Protein AF-A0A3G1IE98-F1 (afdb_monomer_lite)

Foldseek 3Di:
DLDQAWKWKDQPPDIDIGGPCCCPPPVNQVVNQVVLVVLQVGPRIWMAGPAPFPWGRTWHWDQDPVVRGIDTHRDPPRDPCPDSVNSD

Radius of gyration: 12.55 Å; chains: 1; bounding box: 31×28×27 Å

Structure (mmCIF, N/CA/C/O backbone):
data_AF-A0A3G1IE98-F1
#
_entry.id   AF-A0A3G1IE98-F1
#
loop_
_atom_site.group_PDB
_atom_site.id
_atom_site.type_symbol
_atom_site.label_atom_id
_atom_site.label_alt_id
_atom_site.label_comp_id
_atom_site.label_asym_id
_atom_site.label_entity_id
_atom_site.label_seq_id
_atom_site.pdbx_PDB_ins_code
_atom_site.Cartn_x
_atom_site.Cartn_y
_atom_site.Cartn_z
_atom_site.occupancy
_atom_site.B_iso_or_equiv
_atom_site.auth_seq_id
_atom_site.auth_comp_id
_atom_site.auth_asym_id
_atom_site.auth_atom_id
_atom_site.pdbx_PDB_model_num
ATOM 1 N N . MET A 1 1 ? -0.082 -16.890 15.877 1.00 37.84 1 MET A N 1
ATOM 2 C CA . MET A 1 1 ? -0.195 -15.421 16.028 1.00 37.84 1 MET A CA 1
ATOM 3 C C . MET A 1 1 ? 0.487 -14.779 14.829 1.00 37.84 1 MET A C 1
ATOM 5 O O . MET A 1 1 ? 1.704 -14.821 14.765 1.00 37.84 1 MET A O 1
ATOM 9 N N . SER A 1 2 ? -0.264 -14.262 13.854 1.00 44.22 2 SER A N 1
ATOM 10 C CA . SER A 1 2 ? 0.316 -13.644 12.651 1.00 44.22 2 SER A CA 1
ATOM 11 C C . SER A 1 2 ? 1.023 -12.335 13.019 1.00 44.22 2 SER A C 1
ATOM 13 O O . SER A 1 2 ? 0.387 -11.322 13.318 1.00 44.22 2 SER A O 1
ATOM 15 N N . THR A 1 3 ? 2.350 -12.368 13.061 1.00 55.16 3 THR A N 1
ATOM 16 C CA . THR A 1 3 ? 3.217 -11.227 13.362 1.00 55.16 3 THR A CA 1
ATOM 17 C C . THR A 1 3 ? 3.361 -10.364 12.111 1.00 55.16 3 THR A C 1
ATOM 19 O O . THR A 1 3 ? 4.261 -10.535 11.295 1.00 55.16 3 THR A O 1
ATOM 22 N N . VAL A 1 4 ? 2.430 -9.423 11.935 1.00 64.88 4 VAL A N 1
ATOM 23 C CA . VAL A 1 4 ? 2.562 -8.362 10.926 1.00 64.88 4 VAL A CA 1
ATOM 24 C C . VAL A 1 4 ? 3.813 -7.549 11.272 1.00 64.88 4 VAL A C 1
ATOM 26 O O . VAL A 1 4 ? 3.895 -6.970 12.352 1.00 64.88 4 VAL A O 1
ATOM 29 N N . ASN A 1 5 ? 4.803 -7.560 10.383 1.00 76.69 5 ASN A N 1
ATOM 30 C CA . ASN A 1 5 ? 6.063 -6.841 10.559 1.00 76.69 5 ASN A CA 1
ATOM 31 C C . ASN A 1 5 ? 5.959 -5.412 10.010 1.00 76.69 5 ASN A C 1
ATOM 33 O O . ASN A 1 5 ? 5.089 -5.100 9.193 1.00 76.69 5 ASN A O 1
ATOM 37 N N . ASP A 1 6 ? 6.887 -4.552 10.422 1.00 84.69 6 ASP A N 1
ATOM 38 C CA . ASP A 1 6 ? 7.002 -3.210 9.856 1.00 84.69 6 ASP A CA 1
ATOM 39 C C . ASP A 1 6 ? 7.323 -3.287 8.357 1.00 84.69 6 ASP A C 1
ATOM 41 O O . ASP A 1 6 ? 8.046 -4.180 7.903 1.00 84.69 6 ASP A O 1
ATOM 45 N N . VAL A 1 7 ? 6.803 -2.338 7.587 1.00 86.00 7 VAL A N 1
ATOM 46 C CA . VAL A 1 7 ? 6.987 -2.262 6.135 1.00 86.00 7 VAL A CA 1
ATOM 47 C C . VAL A 1 7 ? 7.751 -0.992 5.803 1.00 86.00 7 VAL A C 1
ATOM 49 O O . VAL A 1 7 ? 7.489 0.069 6.351 1.00 86.00 7 VAL A O 1
ATOM 52 N N . ILE A 1 8 ? 8.710 -1.093 4.899 1.00 88.75 8 ILE A N 1
ATOM 53 C CA . ILE A 1 8 ? 9.481 0.023 4.372 1.00 88.75 8 ILE A CA 1
ATOM 54 C C . ILE A 1 8 ? 9.019 0.245 2.936 1.00 88.75 8 ILE A C 1
ATOM 56 O O . ILE A 1 8 ? 9.011 -0.689 2.137 1.00 88.75 8 ILE A O 1
ATOM 60 N N . ILE A 1 9 ? 8.614 1.465 2.610 1.00 89.00 9 ILE A N 1
ATOM 61 C CA . ILE A 1 9 ? 8.244 1.862 1.253 1.00 89.00 9 ILE A CA 1
ATOM 62 C C . ILE A 1 9 ? 9.230 2.930 0.811 1.00 89.00 9 ILE A C 1
ATOM 64 O O . ILE A 1 9 ? 9.348 3.968 1.462 1.00 89.00 9 ILE A O 1
ATOM 68 N N . SER A 1 10 ? 9.915 2.667 -0.293 1.00 89.38 10 SER A N 1
ATOM 69 C CA . SER A 1 10 ? 10.825 3.606 -0.933 1.00 89.38 10 SER A CA 1
ATOM 70 C C . SER A 1 10 ? 10.202 4.149 -2.211 1.00 89.38 10 SER A C 1
ATOM 72 O O . SER A 1 10 ? 9.726 3.374 -3.036 1.00 89.38 10 SER A O 1
ATOM 74 N N . PHE A 1 11 ? 10.217 5.465 -2.378 1.00 87.94 11 PHE A N 1
ATOM 75 C CA . PHE A 1 11 ? 9.798 6.191 -3.571 1.00 87.94 11 PHE A CA 1
ATOM 76 C C . PHE A 1 11 ? 11.035 6.871 -4.168 1.00 87.94 11 PHE A C 1
ATOM 78 O O . PHE A 1 11 ? 11.391 7.975 -3.757 1.00 87.94 11 PHE A O 1
ATOM 85 N N . GLY A 1 12 ? 11.715 6.202 -5.103 1.00 83.56 12 GLY A N 1
ATOM 86 C CA . GLY A 1 12 ? 13.005 6.681 -5.605 1.00 83.56 12 GLY A CA 1
ATOM 87 C C . GLY A 1 12 ? 14.047 6.719 -4.481 1.00 83.56 12 GLY A C 1
ATOM 88 O O . GLY A 1 12 ? 14.410 5.666 -3.953 1.00 83.56 12 GLY A O 1
ATOM 89 N N . ASP A 1 13 ? 14.485 7.924 -4.108 1.00 82.12 13 ASP A N 1
ATOM 90 C CA . ASP A 1 13 ? 15.493 8.167 -3.063 1.00 82.12 13 ASP A CA 1
ATOM 91 C C . ASP A 1 13 ? 14.895 8.260 -1.640 1.00 82.12 13 ASP A C 1
ATOM 93 O O . ASP A 1 13 ? 15.570 7.995 -0.647 1.00 82.12 13 ASP A O 1
ATOM 97 N N . ASP A 1 14 ? 13.598 8.575 -1.516 1.00 85.88 14 ASP A N 1
ATOM 98 C CA . ASP A 1 14 ? 12.935 8.709 -0.213 1.00 85.88 14 ASP A CA 1
ATOM 99 C C . ASP A 1 14 ? 12.470 7.339 0.287 1.00 85.88 14 ASP A C 1
ATOM 101 O O . ASP A 1 14 ? 11.760 6.626 -0.421 1.00 85.88 14 ASP A O 1
ATOM 105 N N . SER A 1 15 ? 12.828 6.959 1.514 1.00 88.06 15 SER A N 1
ATOM 106 C CA . SER A 1 15 ? 12.360 5.712 2.127 1.00 88.06 15 SER A CA 1
ATOM 107 C C . SER A 1 15 ? 11.690 5.964 3.469 1.00 88.06 15 SER A C 1
ATOM 109 O O . SER A 1 15 ? 12.224 6.641 4.347 1.00 88.06 15 SER A O 1
ATOM 111 N N . LYS A 1 16 ? 10.489 5.405 3.636 1.00 90.25 16 LYS A N 1
ATOM 112 C CA . LYS A 1 16 ? 9.677 5.555 4.845 1.00 90.25 16 LYS A CA 1
ATOM 113 C C . LYS A 1 16 ? 9.332 4.211 5.446 1.00 90.25 16 LYS A C 1
ATOM 115 O O . LYS A 1 16 ? 8.902 3.288 4.757 1.00 90.25 16 LYS A O 1
ATOM 120 N N . ARG A 1 17 ? 9.490 4.126 6.765 1.00 88.88 17 ARG A N 1
ATOM 121 C CA . ARG A 1 17 ? 9.121 2.962 7.567 1.00 88.88 17 ARG A CA 1
ATOM 122 C C . ARG A 1 17 ? 7.731 3.166 8.159 1.00 88.88 17 ARG A C 1
ATOM 124 O O . ARG A 1 17 ? 7.467 4.174 8.805 1.00 88.88 17 ARG A O 1
ATOM 131 N N . TYR A 1 18 ? 6.873 2.180 7.957 1.00 88.19 18 TYR A N 1
ATOM 132 C CA . TYR A 1 18 ? 5.500 2.121 8.428 1.00 88.19 18 TYR A CA 1
ATOM 133 C C . TYR A 1 18 ? 5.364 0.975 9.419 1.00 88.19 18 TYR A C 1
ATOM 135 O O . TYR A 1 18 ? 5.529 -0.200 9.071 1.00 88.19 18 TYR A O 1
ATOM 143 N N . SER A 1 19 ? 5.068 1.326 10.665 1.00 85.56 19 SER A N 1
ATOM 144 C CA . SER A 1 19 ? 4.928 0.350 11.738 1.00 85.56 19 SER A CA 1
ATOM 145 C C . SER A 1 19 ? 3.703 -0.537 11.540 1.00 85.56 19 SER A C 1
ATOM 147 O O . SER A 1 19 ? 2.739 -0.134 10.885 1.00 85.56 19 SER A O 1
ATOM 149 N N . ARG A 1 20 ? 3.700 -1.720 12.159 1.00 81.00 20 ARG A N 1
ATOM 150 C CA . ARG A 1 20 ? 2.529 -2.615 12.202 1.00 81.00 20 ARG A CA 1
ATOM 151 C C . ARG A 1 20 ? 1.224 -1.883 12.528 1.00 81.00 20 ARG A C 1
ATOM 153 O O . ARG A 1 20 ? 0.245 -2.046 11.808 1.00 81.00 20 ARG A O 1
ATOM 160 N N . ASP A 1 21 ? 1.217 -1.077 13.587 1.00 81.75 21 ASP A N 1
ATOM 161 C CA . ASP A 1 21 ? 0.028 -0.349 14.038 1.00 81.75 21 ASP A CA 1
ATOM 162 C C . ASP A 1 21 ? -0.548 0.559 12.951 1.00 81.75 21 ASP A C 1
ATOM 164 O O . ASP A 1 21 ? -1.760 0.635 12.789 1.00 81.75 21 ASP A O 1
ATOM 168 N N . PHE A 1 22 ? 0.311 1.187 12.148 1.00 84.56 22 PHE A N 1
ATOM 169 C CA . PHE A 1 22 ? -0.120 2.031 11.037 1.00 84.56 22 PHE A CA 1
ATOM 170 C C . PHE A 1 22 ? -0.800 1.227 9.921 1.00 84.56 22 PHE A C 1
ATOM 172 O O . PHE A 1 22 ? -1.672 1.738 9.226 1.00 84.56 22 PHE A O 1
ATOM 179 N N . GLN A 1 23 ? -0.415 -0.040 9.756 1.00 79.19 23 GLN A N 1
ATOM 180 C CA . GLN A 1 23 ? -0.977 -0.933 8.743 1.00 79.19 23 GLN A CA 1
ATOM 181 C C . GLN A 1 23 ? -2.293 -1.575 9.198 1.00 79.19 23 GLN A C 1
ATOM 183 O O . GLN A 1 23 ? -3.135 -1.893 8.360 1.00 79.19 23 GLN A O 1
ATOM 188 N N . THR A 1 24 ? -2.459 -1.813 10.505 1.00 78.25 24 THR A N 1
ATOM 189 C CA . THR A 1 24 ? -3.581 -2.603 11.040 1.00 78.25 24 THR A CA 1
ATOM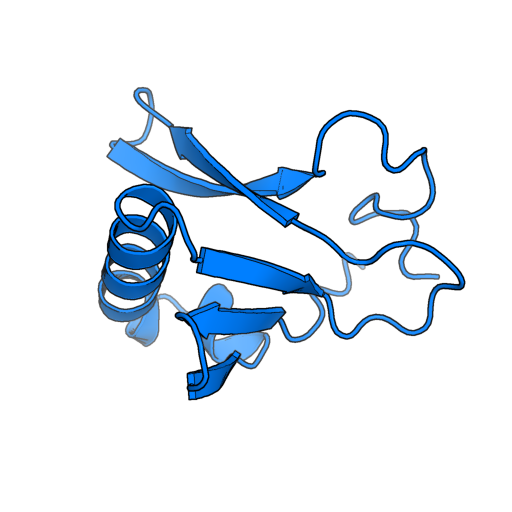 190 C C . THR A 1 24 ? -4.642 -1.793 11.771 1.00 78.25 24 THR A C 1
ATOM 192 O O . THR A 1 24 ? -5.776 -2.257 11.862 1.00 78.25 24 THR A O 1
ATOM 195 N N . LYS A 1 25 ? -4.308 -0.630 12.341 1.00 81.25 25 LYS A N 1
ATOM 196 C CA . LYS A 1 25 ? -5.289 0.166 13.086 1.00 81.25 25 LYS A CA 1
ATOM 197 C C . LYS A 1 25 ? -6.234 0.886 12.131 1.00 81.25 25 LYS A C 1
ATOM 199 O O . LYS A 1 25 ? -5.804 1.501 11.156 1.00 81.25 25 LYS A O 1
ATOM 204 N N . ASP A 1 26 ? -7.521 0.860 12.464 1.00 80.88 26 ASP A N 1
ATOM 205 C CA . ASP A 1 26 ? -8.567 1.469 11.638 1.00 80.88 26 ASP A CA 1
ATOM 206 C C . ASP A 1 26 ? -8.395 2.995 11.511 1.00 80.88 26 ASP A C 1
ATOM 208 O O . ASP A 1 26 ? -8.607 3.556 10.437 1.00 80.88 26 ASP A O 1
ATOM 212 N N . GLU A 1 27 ? -7.862 3.648 12.553 1.00 87.06 27 GLU A N 1
ATOM 213 C CA . GLU A 1 27 ? -7.548 5.087 12.559 1.00 87.06 27 GLU A CA 1
ATOM 214 C C . GLU A 1 27 ? -6.590 5.498 11.423 1.00 87.06 27 GLU A C 1
ATOM 216 O O . GLU A 1 27 ? -6.694 6.597 10.876 1.00 87.06 27 GLU A O 1
ATOM 221 N N . PHE A 1 28 ? -5.693 4.593 11.013 1.00 85.75 28 PHE A N 1
ATOM 222 C CA . PHE A 1 28 ? -4.723 4.828 9.944 1.00 85.75 28 PHE A CA 1
ATOM 223 C C . PHE A 1 28 ? -5.141 4.214 8.610 1.00 85.75 28 PHE A C 1
ATOM 225 O O . PHE A 1 28 ? -4.445 4.418 7.620 1.00 85.75 28 PHE A O 1
ATOM 232 N N . LYS A 1 29 ? -6.287 3.528 8.525 1.00 82.31 29 LYS A N 1
ATOM 233 C CA . LYS A 1 29 ? -6.732 2.818 7.315 1.00 82.31 29 LYS A CA 1
ATOM 234 C C . LYS A 1 29 ? -6.809 3.725 6.086 1.00 82.31 29 LYS A C 1
ATOM 236 O O . LYS A 1 29 ? -6.344 3.338 5.018 1.00 82.31 29 LYS A O 1
ATOM 241 N N . LYS A 1 30 ? -7.326 4.953 6.237 1.00 87.00 30 LYS A N 1
ATOM 242 C CA . LYS A 1 30 ? -7.360 5.954 5.150 1.00 87.00 30 LYS A CA 1
ATOM 243 C C . LYS A 1 30 ? -5.957 6.375 4.709 1.00 87.00 30 LYS A C 1
ATOM 245 O O . LYS A 1 30 ? -5.665 6.395 3.516 1.00 87.00 30 LYS A O 1
ATOM 250 N N . SER A 1 31 ? -5.086 6.689 5.665 1.00 89.19 31 SER A N 1
ATOM 251 C CA . SER A 1 31 ? -3.705 7.095 5.386 1.00 89.19 31 SER A CA 1
ATOM 252 C C . SER A 1 31 ? -2.902 5.957 4.757 1.00 89.19 31 SER A C 1
ATOM 254 O O . SER A 1 31 ? -2.169 6.169 3.795 1.00 89.19 31 SER A O 1
ATOM 256 N N . TRP A 1 32 ? -3.082 4.734 5.250 1.00 88.62 32 TRP A N 1
ATOM 257 C CA . TRP A 1 32 ? -2.454 3.532 4.725 1.00 88.62 32 TRP A CA 1
ATOM 258 C C . TRP A 1 32 ? -2.928 3.213 3.308 1.00 88.62 32 TRP A C 1
ATOM 260 O O . TRP A 1 32 ? -2.104 2.964 2.430 1.00 88.62 32 TRP A O 1
ATOM 270 N N . TYR A 1 33 ? -4.231 3.332 3.043 1.00 88.12 33 TYR A N 1
ATOM 271 C CA . TYR A 1 33 ? -4.780 3.215 1.695 1.00 88.12 33 TYR A CA 1
ATOM 272 C C . TYR A 1 33 ? -4.134 4.218 0.730 1.00 88.12 33 TYR A C 1
ATOM 274 O O . TYR A 1 33 ? -3.709 3.829 -0.354 1.00 88.12 33 TYR A O 1
ATOM 282 N N . ALA A 1 34 ? -3.993 5.487 1.128 1.00 90.06 34 ALA A N 1
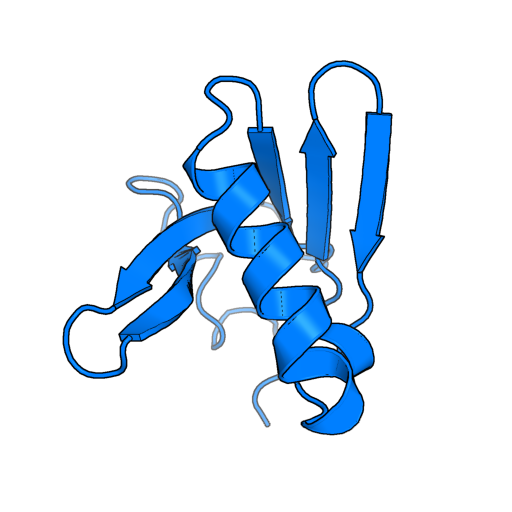ATOM 283 C CA . ALA A 1 34 ? -3.357 6.507 0.293 1.00 90.06 34 ALA A CA 1
ATOM 284 C C . ALA A 1 34 ? -1.879 6.187 0.003 1.00 90.06 34 ALA A C 1
ATOM 286 O O . ALA A 1 34 ? -1.417 6.340 -1.129 1.00 90.06 34 ALA A O 1
ATOM 287 N N . VAL A 1 35 ? -1.146 5.693 1.005 1.00 89.56 35 VAL A N 1
ATOM 288 C CA . VAL A 1 35 ? 0.248 5.251 0.854 1.00 89.56 35 VAL A CA 1
ATOM 289 C C . VAL A 1 35 ? 0.353 4.091 -0.137 1.00 89.56 35 VAL A C 1
ATOM 291 O O . VAL A 1 35 ? 1.183 4.140 -1.046 1.00 89.56 35 VAL A O 1
ATOM 294 N N . LEU A 1 36 ? -0.504 3.077 -0.005 1.00 88.44 36 LEU A N 1
ATOM 295 C CA . LEU A 1 36 ? -0.531 1.931 -0.912 1.00 88.44 36 LEU A CA 1
ATOM 296 C C . LEU A 1 36 ? -0.957 2.330 -2.326 1.00 88.44 36 LEU A C 1
ATOM 298 O O . LEU A 1 36 ? -0.311 1.922 -3.285 1.00 88.44 36 LEU A O 1
ATOM 302 N N . SER A 1 37 ? -1.981 3.171 -2.468 1.00 90.12 37 SER A N 1
ATOM 303 C CA . SER A 1 37 ? -2.423 3.693 -3.763 1.00 90.12 37 SER A CA 1
ATOM 304 C C . SER A 1 37 ? -1.298 4.445 -4.471 1.00 90.12 37 SER A C 1
ATOM 306 O O . SER A 1 37 ? -1.074 4.235 -5.661 1.00 90.12 37 SER A O 1
ATOM 308 N N . ARG A 1 38 ? -0.553 5.285 -3.740 1.00 89.69 38 ARG A N 1
ATOM 309 C CA . ARG A 1 38 ? 0.615 5.989 -4.277 1.00 89.69 38 ARG A CA 1
ATOM 310 C C . ARG A 1 38 ? 1.709 5.010 -4.691 1.00 89.69 38 ARG A C 1
ATOM 312 O O . ARG A 1 38 ? 2.268 5.161 -5.772 1.00 89.69 38 ARG A O 1
ATOM 319 N N . ALA A 1 39 ? 2.018 4.024 -3.850 1.00 87.81 39 ALA A N 1
ATOM 320 C CA . ALA A 1 39 ? 3.020 3.005 -4.154 1.00 87.81 39 ALA A CA 1
ATOM 321 C C . ALA A 1 39 ? 2.621 2.132 -5.353 1.00 87.81 39 ALA A C 1
ATOM 323 O O . ALA A 1 39 ? 3.478 1.769 -6.143 1.00 87.81 39 ALA A O 1
ATOM 324 N N . HIS A 1 40 ? 1.332 1.851 -5.542 1.00 87.06 40 HIS A N 1
ATOM 325 C CA . HIS A 1 40 ? 0.828 1.138 -6.714 1.00 87.06 40 HIS A CA 1
ATOM 326 C C . HIS A 1 40 ? 0.912 1.980 -7.997 1.00 87.06 40 HIS A C 1
ATOM 328 O O . HIS A 1 40 ? 1.253 1.460 -9.052 1.00 87.06 40 HIS A O 1
ATOM 334 N N . ALA A 1 41 ? 0.617 3.282 -7.913 1.00 87.19 41 ALA A N 1
ATOM 335 C CA . ALA A 1 41 ? 0.696 4.199 -9.053 1.00 87.19 41 ALA A CA 1
ATOM 336 C C . ALA A 1 41 ? 2.140 4.578 -9.441 1.00 87.19 41 ALA A C 1
ATOM 338 O O . ALA A 1 41 ? 2.381 5.030 -10.558 1.00 87.19 41 ALA A O 1
ATOM 339 N N . SER A 1 42 ? 3.100 4.423 -8.526 1.00 86.44 42 SER A N 1
ATOM 340 C CA . SER A 1 42 ? 4.495 4.811 -8.739 1.00 86.44 42 SER A CA 1
ATOM 341 C C . SER A 1 42 ? 5.301 3.653 -9.321 1.00 86.44 42 SER A C 1
ATOM 343 O O . SER A 1 42 ? 5.484 2.634 -8.662 1.00 86.44 42 SER A O 1
ATOM 345 N N . VAL A 1 43 ? 5.865 3.835 -10.516 1.00 78.19 43 VAL A N 1
ATOM 346 C CA . VAL A 1 43 ? 6.699 2.813 -11.181 1.00 78.19 43 VAL A CA 1
ATOM 347 C C . VAL A 1 43 ? 7.983 2.511 -10.393 1.00 78.19 43 VAL A C 1
ATOM 349 O O . VAL A 1 43 ? 8.452 1.378 -10.367 1.00 78.19 43 VAL A O 1
ATOM 352 N N . GLU A 1 44 ? 8.532 3.511 -9.702 1.00 82.94 44 GLU A N 1
ATOM 353 C CA . GLU A 1 44 ? 9.773 3.393 -8.924 1.00 82.94 44 GLU A CA 1
ATOM 354 C C . GLU A 1 44 ? 9.548 2.998 -7.457 1.00 82.94 44 GLU A C 1
ATOM 356 O O . GLU A 1 44 ? 10.505 2.926 -6.680 1.00 82.94 44 GLU A O 1
ATOM 36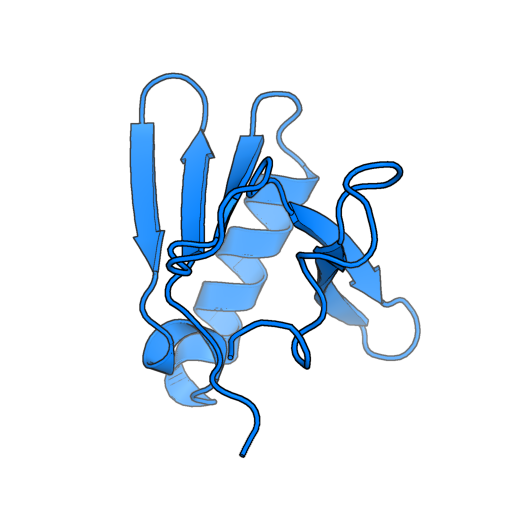1 N N . ALA A 1 45 ? 8.299 2.758 -7.043 1.00 85.31 45 ALA A N 1
ATOM 362 C CA . ALA A 1 45 ? 8.026 2.408 -5.658 1.00 85.31 45 ALA A CA 1
ATOM 363 C C . ALA A 1 45 ? 8.500 0.988 -5.338 1.00 85.31 45 ALA A C 1
ATOM 365 O O . ALA A 1 45 ? 8.090 0.002 -5.952 1.00 85.31 45 ALA A O 1
ATOM 366 N N . LYS A 1 46 ? 9.336 0.877 -4.307 1.00 86.12 46 LYS A N 1
ATOM 367 C CA . LYS A 1 46 ? 9.822 -0.394 -3.771 1.00 86.12 46 LYS A CA 1
ATOM 368 C C . LYS A 1 46 ? 9.241 -0.595 -2.387 1.00 86.12 46 LYS A C 1
ATOM 370 O O . LYS A 1 46 ? 9.576 0.128 -1.456 1.00 86.12 46 LYS A O 1
ATOM 375 N N . VAL A 1 47 ? 8.397 -1.607 -2.235 1.00 86.44 47 VAL A N 1
ATOM 376 C CA . VAL A 1 47 ? 7.874 -1.999 -0.925 1.00 86.44 47 VAL A CA 1
ATOM 377 C C . VAL A 1 47 ? 8.674 -3.185 -0.412 1.00 86.44 47 VAL A C 1
ATOM 379 O O . VAL A 1 47 ? 8.886 -4.148 -1.144 1.00 86.44 47 VAL A O 1
ATOM 382 N N . SER A 1 48 ? 9.132 -3.124 0.834 1.00 84.38 48 SER A N 1
ATOM 383 C CA . SER A 1 48 ? 9.902 -4.183 1.485 1.00 84.38 48 SER A CA 1
ATOM 384 C C . SER A 1 48 ? 9.434 -4.432 2.917 1.00 84.38 48 SER A C 1
ATOM 386 O O . SER A 1 48 ? 9.127 -3.504 3.652 1.00 84.38 48 SER A O 1
ATOM 388 N N . CYS A 1 49 ? 9.408 -5.686 3.350 1.00 81.38 49 CYS A N 1
ATOM 389 C CA . CYS A 1 49 ? 9.147 -6.042 4.744 1.00 81.38 49 CYS A CA 1
ATOM 390 C C . CYS A 1 49 ? 10.412 -5.885 5.603 1.00 81.38 49 CYS A C 1
ATOM 392 O O . CYS A 1 49 ? 11.522 -6.153 5.146 1.00 81.38 49 CYS A O 1
ATOM 394 N N . SER A 1 50 ? 10.251 -5.541 6.878 1.00 76.06 50 SER A N 1
ATOM 395 C CA . SER A 1 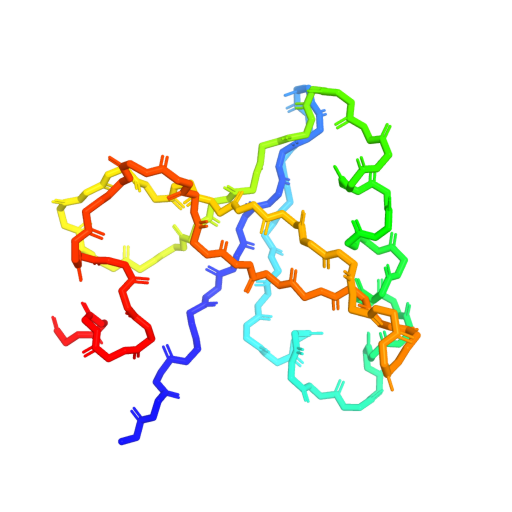50 ? 11.332 -5.448 7.868 1.00 76.06 50 SER A CA 1
ATOM 396 C C . SER A 1 50 ? 11.532 -6.741 8.684 1.00 76.06 50 SER A C 1
ATOM 398 O O . SER A 1 50 ? 12.195 -6.701 9.720 1.00 76.06 50 SER A O 1
ATOM 400 N N . CYS A 1 51 ? 10.980 -7.885 8.260 1.00 73.19 51 CYS A N 1
ATOM 401 C CA . CYS A 1 51 ? 11.102 -9.159 8.985 1.00 73.19 51 CYS A CA 1
ATOM 402 C C . CYS A 1 51 ? 12.565 -9.649 9.071 1.00 73.19 51 CYS A C 1
ATOM 404 O O . CYS A 1 51 ? 13.424 -9.228 8.294 1.00 73.19 51 CYS A O 1
ATOM 406 N N . LYS A 1 52 ? 12.880 -10.564 9.999 1.00 65.75 52 LYS A N 1
ATOM 407 C CA . LYS A 1 52 ? 14.248 -11.097 10.193 1.00 65.75 52 LYS A CA 1
ATOM 408 C C . LYS A 1 52 ? 14.649 -12.222 9.218 1.00 65.75 52 LYS A C 1
ATOM 410 O O . LYS A 1 52 ? 15.763 -12.729 9.313 1.00 65.75 52 LYS A O 1
ATOM 415 N N . GLY A 1 53 ? 13.784 -12.594 8.272 1.00 62.25 53 GLY A N 1
ATOM 416 C CA . GLY A 1 53 ? 14.039 -13.686 7.328 1.00 62.25 53 GLY A CA 1
ATOM 417 C C . GLY A 1 53 ? 15.206 -13.417 6.366 1.00 62.25 53 GLY A C 1
ATOM 418 O O . GLY A 1 53 ? 15.433 -12.282 5.936 1.00 62.25 53 GLY A O 1
ATOM 419 N N . LYS A 1 54 ? 15.938 -14.480 6.005 1.00 55.00 54 LYS A N 1
ATOM 420 C CA . LYS A 1 54 ? 16.986 -14.471 4.968 1.00 55.00 54 LYS A CA 1
ATOM 421 C C . LYS A 1 54 ? 16.354 -14.651 3.580 1.00 55.00 54 LYS A C 1
ATOM 423 O O . LYS A 1 54 ? 16.404 -15.743 3.030 1.00 55.00 54 LYS A O 1
ATOM 428 N N . GLY A 1 55 ? 15.726 -13.609 3.041 1.00 61.56 55 GLY A N 1
ATOM 429 C CA . GLY A 1 55 ? 15.128 -13.618 1.699 1.00 61.56 55 GLY A CA 1
ATOM 430 C C . GLY A 1 55 ? 14.967 -12.206 1.136 1.00 61.56 55 GLY A C 1
ATOM 431 O O . GLY A 1 55 ? 15.065 -11.229 1.882 1.00 61.56 55 GLY A O 1
ATOM 432 N N . GLN A 1 56 ? 14.737 -12.084 -0.177 1.00 63.03 56 GLN A N 1
ATOM 433 C CA . GLN A 1 56 ? 14.394 -10.796 -0.788 1.00 63.03 56 GLN A CA 1
ATOM 434 C C . GLN A 1 56 ? 13.050 -10.325 -0.235 1.00 63.03 56 GLN A C 1
ATOM 436 O O . GLN A 1 56 ? 12.013 -10.940 -0.474 1.00 63.03 56 GLN A O 1
ATOM 441 N N . LYS A 1 57 ? 13.072 -9.223 0.516 1.00 74.62 57 LYS A N 1
ATOM 442 C CA . LYS A 1 57 ? 11.925 -8.796 1.325 1.00 74.62 57 LYS A CA 1
ATOM 443 C C . LYS A 1 57 ? 10.885 -7.998 0.552 1.00 74.62 57 LYS A C 1
ATOM 445 O O . LYS A 1 57 ? 10.055 -7.339 1.172 1.00 74.62 57 LYS A O 1
ATOM 450 N N . SER A 1 58 ? 10.936 -8.028 -0.772 1.00 78.62 58 SER A N 1
ATOM 451 C CA . SER A 1 58 ? 10.070 -7.231 -1.630 1.00 78.62 58 SER A CA 1
ATOM 452 C C . SER A 1 58 ? 8.609 -7.663 -1.500 1.00 78.62 58 SER A C 1
ATOM 454 O O . SER A 1 58 ? 8.285 -8.851 -1.424 1.00 78.62 58 SER A O 1
ATOM 456 N N . LEU A 1 59 ? 7.722 -6.676 -1.478 1.00 80.75 59 LEU A N 1
ATOM 457 C CA . LEU A 1 59 ? 6.274 -6.828 -1.478 1.00 80.75 59 LEU A CA 1
ATOM 458 C C . LEU A 1 59 ? 5.715 -6.132 -2.719 1.00 80.75 59 LEU A C 1
ATOM 460 O O . LEU A 1 59 ? 6.277 -5.153 -3.208 1.00 80.75 59 LEU A O 1
ATOM 464 N N . SER A 1 60 ? 4.598 -6.639 -3.222 1.00 80.38 60 SER A N 1
ATOM 465 C CA . SER A 1 60 ? 3.837 -5.998 -4.291 1.00 80.38 60 SER A CA 1
ATOM 466 C C . SER A 1 60 ? 2.573 -5.400 -3.706 1.00 80.38 60 SER A C 1
ATOM 468 O O . SER A 1 60 ? 1.859 -6.067 -2.960 1.00 80.38 60 SER A O 1
ATOM 470 N N . VAL A 1 61 ? 2.253 -4.166 -4.078 1.00 85.25 61 VAL A N 1
ATOM 471 C CA . VAL A 1 61 ? 0.924 -3.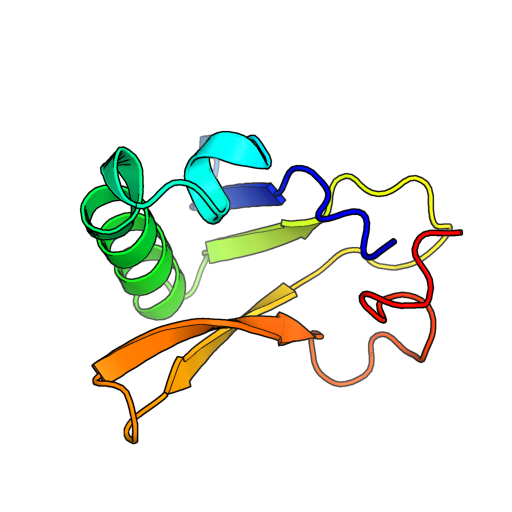624 -3.802 1.00 85.25 61 VAL A CA 1
ATOM 472 C C . VAL A 1 61 ? -0.040 -4.200 -4.830 1.00 85.25 61 VAL A C 1
ATOM 474 O O . VAL A 1 61 ? 0.248 -4.176 -6.025 1.00 85.25 61 VAL A O 1
ATOM 477 N N . LYS A 1 62 ? -1.172 -4.734 -4.377 1.00 84.12 62 LYS A N 1
ATOM 478 C CA . LYS A 1 62 ? -2.268 -5.168 -5.243 1.00 84.12 62 LYS A CA 1
ATOM 479 C C . LYS A 1 62 ? -3.545 -4.447 -4.854 1.00 84.12 62 LYS A C 1
ATOM 481 O O . LYS A 1 62 ? -3.781 -4.171 -3.680 1.00 84.12 62 LYS A O 1
ATOM 486 N N . TYR A 1 63 ? -4.364 -4.154 -5.851 1.00 83.38 63 TYR A N 1
ATOM 487 C CA . TYR A 1 63 ? -5.704 -3.630 -5.647 1.00 83.38 63 TYR A CA 1
ATOM 488 C C . TYR A 1 63 ? -6.701 -4.792 -5.563 1.00 83.38 63 TYR A C 1
ATOM 490 O O . TYR A 1 63 ? -6.701 -5.686 -6.409 1.00 83.38 63 TYR A O 1
ATOM 498 N N . ASN A 1 64 ? -7.520 -4.805 -4.513 1.00 81.38 64 ASN A N 1
ATOM 499 C CA . ASN A 1 64 ? -8.616 -5.746 -4.331 1.00 81.38 64 ASN A CA 1
ATOM 500 C C . ASN A 1 64 ? -9.919 -5.098 -4.802 1.00 81.38 64 ASN A C 1
ATOM 502 O O . ASN A 1 64 ? -10.554 -4.370 -4.039 1.00 81.38 64 ASN A O 1
ATOM 506 N N . SER A 1 65 ? -10.348 -5.416 -6.022 1.00 73.06 65 SER A N 1
ATOM 507 C CA . SER A 1 65 ? -11.603 -4.902 -6.585 1.00 73.06 65 SER A CA 1
ATOM 508 C C . SER A 1 65 ? -12.843 -5.331 -5.794 1.00 73.06 65 SER A C 1
ATOM 510 O O . SER A 1 65 ? -13.835 -4.615 -5.789 1.00 73.06 65 SER A O 1
ATOM 512 N N . GLY A 1 66 ? -12.797 -6.466 -5.085 1.00 72.75 66 GLY A N 1
ATOM 513 C CA . GLY A 1 66 ? -13.928 -6.945 -4.278 1.00 72.75 66 GLY A CA 1
ATOM 514 C C . GLY A 1 66 ? -14.127 -6.200 -2.953 1.00 72.75 66 GLY A C 1
ATOM 515 O O . GLY A 1 66 ? -15.172 -6.339 -2.330 1.00 72.75 66 GLY A O 1
ATOM 516 N N . GLY A 1 67 ? -13.132 -5.430 -2.506 1.00 69.50 67 GLY A N 1
ATOM 517 C CA . GLY A 1 67 ? -13.191 -4.668 -1.254 1.00 69.50 67 GLY A CA 1
ATOM 518 C C . GLY A 1 67 ? -12.775 -3.210 -1.404 1.00 69.50 67 GLY A C 1
ATOM 519 O O . GLY A 1 67 ? -12.519 -2.573 -0.387 1.00 69.50 67 GLY A O 1
ATOM 520 N N . ASP A 1 68 ? -12.641 -2.732 -2.646 1.00 79.44 68 ASP A N 1
ATOM 521 C CA . ASP A 1 68 ? -12.173 -1.390 -3.012 1.00 79.44 68 ASP A CA 1
ATOM 522 C C . ASP A 1 68 ? -10.954 -0.931 -2.190 1.00 79.44 68 ASP A C 1
ATOM 524 O O . ASP A 1 68 ? -10.874 0.186 -1.688 1.00 79.44 68 ASP A O 1
ATOM 528 N N . THR A 1 69 ? -10.004 -1.844 -1.965 1.00 80.12 69 THR A N 1
ATOM 529 C CA . THR A 1 69 ? -8.873 -1.604 -1.062 1.00 80.12 69 THR A CA 1
ATOM 530 C C . THR A 1 69 ? -7.568 -2.081 -1.663 1.00 80.12 69 THR A C 1
ATOM 532 O O . THR A 1 69 ? -7.507 -3.123 -2.311 1.00 80.12 69 THR A O 1
ATOM 535 N N . TYR A 1 70 ? -6.486 -1.358 -1.396 1.00 83.75 70 TYR A N 1
ATOM 536 C CA . TYR A 1 70 ? -5.147 -1.870 -1.651 1.00 83.75 70 TYR A CA 1
ATOM 537 C C . TYR A 1 70 ? -4.699 -2.776 -0.509 1.00 83.75 70 TYR A C 1
ATOM 539 O O . TYR A 1 70 ? -5.052 -2.565 0.653 1.00 83.75 70 TYR A O 1
ATOM 547 N N . PHE A 1 71 ? -3.895 -3.777 -0.841 1.00 81.50 71 PHE A N 1
ATOM 548 C CA . PHE A 1 71 ? -3.264 -4.659 0.125 1.00 81.50 71 PHE A CA 1
ATOM 549 C C . PHE A 1 71 ? -1.856 -5.028 -0.331 1.00 81.50 71 PHE A C 1
ATOM 551 O O . PHE A 1 71 ? -1.524 -5.007 -1.519 1.00 81.50 71 PHE A O 1
ATOM 558 N N . LEU A 1 72 ? -1.016 -5.367 0.641 1.00 80.19 72 LEU A N 1
ATOM 559 C CA . LEU A 1 72 ? 0.316 -5.880 0.372 1.00 80.19 72 LEU A CA 1
ATOM 560 C C . LEU A 1 72 ? 0.235 -7.376 0.094 1.00 80.19 72 LEU A C 1
ATOM 562 O O . LEU A 1 72 ? -0.234 -8.161 0.916 1.00 80.19 72 LEU A O 1
ATOM 566 N N . ALA A 1 73 ? 0.715 -7.757 -1.079 1.00 72.75 73 ALA A N 1
ATOM 567 C CA . ALA A 1 73 ? 0.882 -9.128 -1.505 1.00 72.75 73 ALA A CA 1
ATOM 568 C C . ALA A 1 73 ? 2.369 -9.477 -1.584 1.00 72.75 73 ALA A C 1
ATOM 570 O O . ALA A 1 73 ? 3.250 -8.614 -1.647 1.00 72.75 73 ALA A O 1
ATOM 571 N N . ARG A 1 74 ? 2.655 -10.777 -1.621 1.00 66.75 74 ARG A N 1
ATOM 572 C CA . ARG A 1 74 ? 4.007 -11.256 -1.909 1.00 66.75 74 ARG A CA 1
ATOM 573 C C . ARG A 1 74 ? 4.414 -10.832 -3.311 1.00 66.75 74 ARG A C 1
ATOM 575 O O . ARG A 1 74 ? 3.598 -10.893 -4.235 1.00 66.75 74 ARG A O 1
ATOM 582 N N . TYR A 1 75 ? 5.677 -10.449 -3.452 1.00 65.25 75 TYR A N 1
ATOM 583 C CA . TYR A 1 75 ? 6.253 -10.249 -4.769 1.00 65.25 75 TYR A CA 1
ATOM 584 C C . TYR A 1 75 ? 6.294 -11.600 -5.507 1.00 65.25 75 TYR A C 1
ATOM 586 O O . TYR A 1 75 ? 6.650 -12.617 -4.901 1.00 65.25 75 TYR A O 1
ATOM 594 N N . PRO A 1 76 ? 5.873 -11.670 -6.779 1.00 52.41 76 PRO A N 1
ATOM 595 C CA . PRO A 1 76 ? 5.936 -12.915 -7.534 1.00 52.41 76 PRO A CA 1
ATOM 596 C C . PRO A 1 76 ? 7.393 -13.397 -7.626 1.00 52.41 76 PRO A C 1
ATOM 598 O O . PRO A 1 76 ? 8.297 -12.601 -7.856 1.00 52.41 76 PRO A O 1
ATOM 601 N N . ASN A 1 77 ? 7.612 -14.702 -7.445 1.00 52.00 77 ASN A N 1
ATOM 602 C CA . ASN A 1 77 ? 8.921 -15.375 -7.493 1.00 52.00 77 ASN A CA 1
ATOM 603 C C . ASN A 1 77 ? 9.892 -15.155 -6.308 1.00 52.00 77 ASN A C 1
ATOM 605 O O . ASN A 1 77 ? 11.012 -15.651 -6.376 1.00 52.00 77 ASN A O 1
ATOM 609 N N . THR A 1 78 ? 9.498 -14.527 -5.188 1.00 48.97 78 THR A N 1
ATOM 610 C CA . THR A 1 78 ? 10.372 -14.406 -3.988 1.00 48.97 78 THR A CA 1
ATOM 611 C C . THR A 1 78 ? 10.270 -15.570 -2.981 1.00 48.97 78 THR A C 1
ATOM 613 O O . THR A 1 78 ? 10.779 -15.485 -1.865 1.00 48.97 78 THR A O 1
ATOM 616 N N . GLY A 1 79 ? 9.681 -16.701 -3.388 1.00 44.12 79 GLY A N 1
ATOM 617 C CA . GLY A 1 79 ? 9.686 -17.961 -2.632 1.00 44.12 79 GLY A CA 1
ATOM 618 C C . GLY A 1 79 ? 8.800 -17.999 -1.375 1.00 44.12 79 GLY A C 1
ATOM 619 O O . GLY A 1 79 ? 8.153 -17.027 -0.981 1.00 44.12 79 GLY A O 1
ATOM 620 N N . SER A 1 80 ? 8.755 -19.167 -0.725 1.00 47.50 80 SER A N 1
ATOM 621 C CA . SER A 1 80 ? 7.904 -19.462 0.446 1.00 47.50 80 SER A CA 1
ATOM 622 C C . SER A 1 80 ? 8.296 -18.710 1.728 1.00 47.50 80 SER A C 1
ATOM 624 O O . SER A 1 80 ? 7.537 -18.726 2.697 1.00 47.50 80 SER A O 1
ATOM 626 N N . GLN A 1 81 ? 9.453 -18.038 1.733 1.00 43.03 81 GLN A N 1
ATOM 627 C CA . GLN A 1 81 ? 10.055 -17.369 2.896 1.00 43.03 81 GLN A CA 1
ATOM 628 C C . GLN A 1 81 ? 9.367 -16.062 3.313 1.00 43.03 81 GLN A C 1
ATOM 630 O O . GLN A 1 81 ? 9.739 -15.482 4.332 1.00 43.03 81 GLN A O 1
ATOM 635 N N . HIS A 1 82 ? 8.358 -15.605 2.570 1.00 48.88 82 HIS A N 1
ATOM 636 C CA . HIS A 1 82 ? 7.607 -14.382 2.871 1.00 48.88 82 HIS A CA 1
ATOM 637 C C . HIS A 1 82 ? 6.095 -14.607 3.016 1.00 48.88 82 HIS A C 1
ATOM 639 O O . HIS A 1 82 ? 5.265 -13.741 2.726 1.00 48.88 82 HIS A O 1
ATOM 645 N N . SER A 1 83 ? 5.716 -15.791 3.484 1.00 38.69 83 SER A N 1
ATOM 646 C CA . SER A 1 83 ? 4.395 -15.996 4.054 1.00 38.69 83 SER A CA 1
ATOM 647 C C . SER A 1 83 ? 4.196 -15.135 5.305 1.00 38.69 83 SER A C 1
ATOM 649 O O . SER A 1 83 ? 5.130 -14.990 6.087 1.00 38.69 83 SER A O 1
ATOM 651 N N . PRO A 1 84 ? 2.981 -14.607 5.569 1.00 43.22 84 PRO A N 1
ATOM 652 C CA . PRO A 1 84 ? 2.654 -14.119 6.914 1.00 43.22 84 PRO A CA 1
ATOM 653 C C . PRO A 1 84 ? 2.842 -15.224 7.973 1.00 43.22 84 PRO A C 1
ATOM 655 O O . PRO A 1 84 ? 2.950 -14.930 9.156 1.00 43.22 84 PRO A O 1
ATOM 658 N N . ASP A 1 85 ? 2.903 -16.480 7.518 1.00 41.38 85 ASP A N 1
ATOM 659 C CA . ASP A 1 85 ? 3.242 -17.684 8.271 1.00 41.38 85 ASP A CA 1
ATOM 660 C C . ASP A 1 85 ? 4.757 -17.953 8.407 1.00 41.38 85 ASP A C 1
ATOM 662 O O . ASP A 1 85 ? 5.181 -18.589 9.357 1.00 41.38 85 ASP A O 1
ATOM 666 N N . SER A 1 86 ? 5.607 -17.429 7.516 1.00 37.62 86 SER A N 1
ATOM 667 C CA . SER A 1 86 ? 7.061 -17.679 7.530 1.00 37.62 86 SER A CA 1
ATOM 668 C C . SER A 1 86 ? 7.855 -16.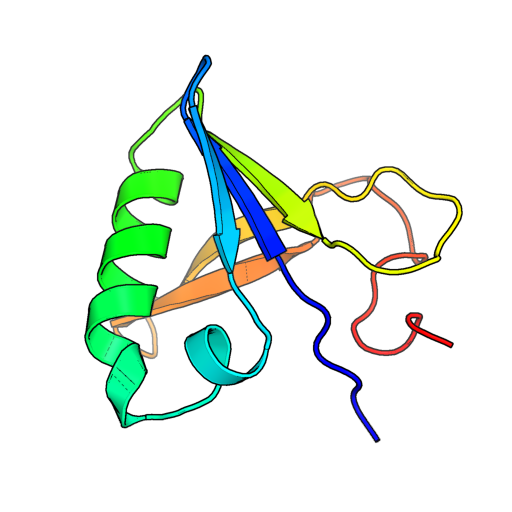578 8.238 1.00 37.62 86 SER A C 1
ATOM 670 O O . SER A 1 86 ? 9.068 -16.471 8.067 1.00 37.62 86 SER A O 1
ATOM 672 N N . CYS A 1 87 ? 7.171 -15.735 9.011 1.00 32.03 87 CYS A N 1
ATOM 673 C CA . CYS A 1 87 ? 7.785 -14.817 9.967 1.00 32.03 87 CYS A CA 1
ATOM 674 C C . CYS A 1 87 ? 7.954 -15.502 11.334 1.00 32.03 87 CYS A C 1
ATOM 676 O O . CYS A 1 87 ? 7.554 -14.930 12.354 1.00 32.03 87 CYS A O 1
ATOM 678 N N . ILE A 1 88 ? 8.516 -16.718 11.329 1.00 33.62 88 ILE A N 1
ATOM 679 C CA . ILE A 1 88 ? 8.982 -17.428 12.529 1.00 33.62 88 ILE A CA 1
ATOM 680 C C . ILE A 1 88 ? 10.506 -17.356 12.592 1.00 33.62 88 ILE A C 1
ATOM 682 O O . ILE A 1 88 ? 11.145 -17.514 11.525 1.00 33.62 88 ILE A O 1
#

Organism: Klebsiella pneumoniae (NCBI:txid573)

Sequence (88 aa):
MSTVNDVIISFGDDSKRYSRDFQTKDEFKKSWYAVLSRAHASVEAKVSCSCKGKGQKSLSVKYNSGGDTYFLARYPNTGSQHSPDSCI

Secondary structure (DSSP, 8-state):
---PPPEEEEETTEEEEE-HHHHH-GGGHHHHHHHHHHHHH-TTEEEEE--S-SS--EEEEEEETTTTEEEEEEPTTS-GGGSTT---

pLDDT: mean 74.4, std 16.41, range [32.03, 90.25]